Protein AF-A0A8T3YBJ7-F1 (afdb_monomer)

Secondary structure (DSSP, 8-state):
---HHHHHHHHHHHHHHHHHHHT----HHHHHHHHHHTTGGGGHHHHHHHHT-----BHHHHHHHHHHHHHHHHHHHHHHHTT-TT--HHHHHHHHHHHHHHHHHHHHHH-SS-EE-STT--EEEETTEEEE--------TTHHHHHHHHHHHHHHHHHHHHHHHHTTSS--

Solvent-accessible surface area (backbone atoms only — not comparable to full-atom values): 8950 Å² total; per-residue (Å²): 114,61,50,59,29,56,30,46,51,52,41,51,53,49,49,53,50,46,26,66,74,67,75,45,80,75,46,36,67,31,47,53,32,21,51,47,21,24,48,52,72,64,56,54,53,58,51,24,62,74,69,75,44,78,84,68,67,22,54,62,53,57,53,50,48,22,52,51,51,13,51,50,44,22,51,53,31,51,64,46,26,81,80,40,79,85,51,56,24,70,58,42,10,48,22,26,20,49,13,31,50,44,28,56,51,46,30,19,69,70,17,84,42,33,35,31,34,59,82,90,50,59,37,6,39,25,80,89,51,74,39,75,43,74,83,74,66,79,85,48,100,51,52,70,59,54,49,52,51,52,52,53,33,41,51,51,33,50,53,50,52,49,50,35,39,77,68,64,75,40,57,109

pLDDT: mean 85.19, std 10.75, range [53.88, 98.06]

Foldseek 3Di:
DPFLLLLLVLLLVVVVVVCVVVVDDDAPLLNVLLSCLSCVVCVVVVVCVVVVHPPDLEPVVLLVVLQVQLVVQLVVLVVCCVVVVPGDSNSSSVSSSNSSVSNLLSQQAVNVVRTAYDPPDQWRHHPPDIDGNDRPNVPDPCVVVVVVVNVVSVVVNVVVVVVCCVVVVHHD

Mean predicted aligned error: 6.23 Å

Radius of gyration: 17.1 Å; Cα contacts (8 Å, |Δi|>4): 229; chains: 1; bounding box: 44×31×49 Å

Sequence (172 aa):
MPYAFGHLMGCWAFAKLYEKLRKYAFSHMEWGLLLFGSIVPDADLLIDWAFGTTIHRGVMHSLFFSIIAGIIVYGLATALKQKYKTFKPAAYGFAIALGILTHIILDMVLGRPGIRALWPSTMGFWLFGMAPYPPHTFFSNDIVRLMKFAIGDMALGTAWIGYFWLRKRIKF

Nearest PDB structures (foldseek):
  7b9f-assembly1_X  TM=3.073E-01  e=5.078E+00  Mycobacterium xenopi RIVM700367
  8vzo-assembly1_A  TM=2.916E-01  e=7.363E+00  Mus musculus
  7b9s-assembly1_S  TM=2.740E-01  e=6.621E+00  Mycobacterium xenopi RIVM700367

Structure (mmCIF, N/CA/C/O backbone):
data_AF-A0A8T3YBJ7-F1
#
_entry.id   AF-A0A8T3YBJ7-F1
#
loop_
_atom_site.group_PDB
_atom_site.id
_atom_site.type_symbol
_atom_site.label_atom_id
_atom_site.label_alt_id
_atom_site.label_comp_id
_atom_site.label_asym_id
_atom_site.label_entity_id
_atom_site.label_seq_id
_atom_site.pdbx_PDB_ins_code
_atom_site.Cartn_x
_atom_site.Cartn_y
_atom_site.Cartn_z
_atom_site.occupancy
_atom_site.B_iso_or_equiv
_atom_site.auth_seq_id
_atom_site.auth_comp_id
_atom_site.auth_asym_id
_atom_site.auth_atom_id
_atom_site.pdbx_PDB_model_num
ATOM 1 N N . MET A 1 1 ? 6.717 -4.533 -14.098 1.00 55.78 1 MET A N 1
ATOM 2 C CA . MET A 1 1 ? 6.161 -4.211 -12.770 1.00 55.78 1 MET A CA 1
ATOM 3 C C . MET A 1 1 ? 4.907 -5.046 -12.600 1.00 55.78 1 MET A C 1
ATOM 5 O O . MET A 1 1 ? 4.219 -5.237 -13.602 1.00 55.78 1 MET A O 1
ATOM 9 N N . PRO A 1 2 ? 4.640 -5.607 -11.415 1.00 60.69 2 PRO A N 1
ATOM 10 C CA . PRO A 1 2 ? 3.330 -6.160 -11.112 1.00 60.69 2 PRO A CA 1
ATOM 11 C C . PRO A 1 2 ? 2.323 -5.021 -11.283 1.00 60.69 2 PRO A C 1
ATOM 13 O O . PRO A 1 2 ? 2.534 -3.922 -10.781 1.00 60.69 2 PRO A O 1
ATOM 16 N N . TYR A 1 3 ? 1.275 -5.240 -12.065 1.00 78.25 3 TYR A N 1
ATOM 17 C CA . TYR A 1 3 ? 0.247 -4.222 -12.227 1.00 78.25 3 TYR A CA 1
ATOM 18 C C . TYR A 1 3 ? -0.578 -4.084 -10.927 1.00 78.25 3 TYR A C 1
ATOM 20 O O . TYR A 1 3 ? -0.501 -4.941 -10.038 1.00 78.25 3 TYR A O 1
ATOM 28 N N . ALA A 1 4 ? -1.343 -2.997 -10.794 1.00 84.19 4 ALA A N 1
ATOM 29 C CA . ALA A 1 4 ? -2.114 -2.649 -9.597 1.00 84.19 4 ALA A CA 1
ATOM 30 C C . ALA A 1 4 ? -2.929 -3.826 -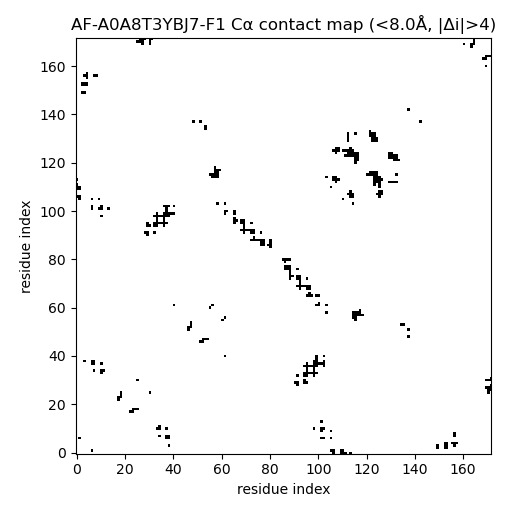9.025 1.00 84.19 4 ALA A C 1
ATOM 32 O O . ALA A 1 4 ? -2.941 -4.046 -7.817 1.00 84.19 4 ALA A O 1
ATOM 33 N N . PHE A 1 5 ? -3.557 -4.642 -9.869 1.00 88.06 5 PHE A N 1
ATOM 34 C CA . PHE A 1 5 ? -4.302 -5.830 -9.469 1.00 88.06 5 PHE A CA 1
ATOM 35 C C . PHE A 1 5 ? -3.437 -6.853 -8.733 1.00 88.06 5 PHE A C 1
ATOM 37 O O . PHE A 1 5 ? -3.853 -7.378 -7.699 1.00 88.06 5 PHE A O 1
ATOM 44 N N . GLY A 1 6 ? -2.227 -7.121 -9.232 1.00 88.38 6 GLY A N 1
ATOM 45 C CA . GLY A 1 6 ? -1.282 -8.033 -8.590 1.00 88.38 6 GLY A CA 1
ATOM 46 C C . GLY A 1 6 ? -0.916 -7.559 -7.184 1.00 88.38 6 GLY A C 1
ATOM 47 O O . GLY A 1 6 ? -0.930 -8.354 -6.241 1.00 88.38 6 GLY A O 1
ATOM 48 N N . HIS A 1 7 ? -0.687 -6.253 -7.031 1.00 90.44 7 HIS A N 1
ATOM 49 C CA . HIS A 1 7 ? -0.439 -5.623 -5.736 1.00 90.44 7 HIS A CA 1
ATOM 50 C C . HIS A 1 7 ? -1.635 -5.741 -4.790 1.00 90.44 7 HIS A C 1
ATOM 52 O O . HIS A 1 7 ? -1.478 -6.200 -3.659 1.00 90.44 7 HIS A O 1
ATOM 58 N N . LEU A 1 8 ? -2.840 -5.425 -5.264 1.00 92.12 8 LEU A N 1
ATOM 59 C CA . LEU A 1 8 ? -4.069 -5.518 -4.473 1.00 92.12 8 LEU A CA 1
ATOM 60 C C . LEU A 1 8 ? -4.357 -6.958 -4.023 1.00 92.12 8 LEU A C 1
ATOM 62 O O . LEU A 1 8 ? -4.685 -7.190 -2.856 1.00 92.12 8 LEU A O 1
ATOM 66 N N . MET A 1 9 ? -4.193 -7.940 -4.915 1.00 91.75 9 MET A N 1
ATOM 67 C CA . MET A 1 9 ? -4.370 -9.353 -4.575 1.00 91.75 9 MET A CA 1
ATOM 68 C C . MET A 1 9 ? -3.328 -9.841 -3.571 1.00 91.75 9 MET A C 1
ATOM 70 O O . MET A 1 9 ? -3.681 -10.512 -2.599 1.00 91.75 9 MET A O 1
ATOM 74 N N . GLY A 1 10 ? -2.052 -9.522 -3.796 1.00 91.94 10 GLY A N 1
ATOM 75 C CA . GLY A 1 10 ? -0.973 -9.922 -2.898 1.00 91.94 10 GLY A CA 1
ATOM 76 C C . GLY A 1 10 ? -1.124 -9.286 -1.517 1.00 91.94 10 GLY A C 1
ATOM 77 O O . GLY A 1 10 ? -0.994 -9.974 -0.504 1.00 91.94 10 GLY A O 1
ATOM 78 N N . CYS A 1 11 ? -1.502 -8.008 -1.469 1.00 93.62 11 CYS A N 1
ATOM 79 C CA . CYS A 1 11 ? -1.784 -7.285 -0.235 1.00 93.62 11 CYS A CA 1
ATOM 80 C C . CYS A 1 11 ? -2.963 -7.908 0.529 1.00 93.62 11 CYS A C 1
ATOM 82 O O . CYS A 1 11 ? -2.862 -8.178 1.727 1.00 93.62 11 CYS A O 1
ATOM 84 N N . TRP A 1 12 ? -4.055 -8.243 -0.166 1.00 93.94 12 TRP A N 1
ATOM 85 C CA . TRP A 1 12 ? -5.185 -8.957 0.430 1.00 93.94 12 TRP A CA 1
ATOM 86 C C . TRP A 1 12 ? -4.795 -10.335 0.971 1.00 93.94 12 TRP A C 1
ATOM 88 O O . TRP A 1 12 ? -5.163 -10.674 2.097 1.00 93.94 12 TRP A O 1
ATOM 98 N N . ALA A 1 13 ? -4.041 -11.126 0.202 1.00 93.38 13 ALA A N 1
ATOM 99 C CA . ALA A 1 13 ? -3.593 -12.448 0.627 1.00 93.38 13 ALA A CA 1
ATOM 100 C C . ALA A 1 13 ? -2.705 -12.354 1.878 1.00 93.38 13 ALA A C 1
ATOM 102 O O . ALA A 1 13 ? -2.913 -13.093 2.845 1.00 93.38 13 ALA A O 1
ATOM 103 N N . PHE A 1 14 ? -1.775 -11.395 1.896 1.00 94.00 14 PHE A N 1
ATOM 104 C CA . PHE A 1 14 ? -0.920 -11.118 3.045 1.00 94.00 14 PHE A CA 1
ATOM 105 C C . PHE A 1 14 ? -1.734 -10.682 4.270 1.00 94.00 14 PHE A C 1
ATOM 107 O O . PHE A 1 14 ? -1.553 -11.225 5.360 1.00 94.00 14 PHE A O 1
ATOM 114 N N . ALA A 1 15 ? -2.683 -9.761 4.099 1.00 93.12 15 ALA A N 1
ATOM 115 C CA . ALA A 1 15 ? -3.555 -9.309 5.176 1.00 93.12 15 ALA A CA 1
ATOM 116 C C . ALA A 1 15 ? -4.413 -10.454 5.736 1.00 93.12 15 ALA A C 1
ATOM 118 O O . ALA A 1 15 ? -4.507 -10.603 6.950 1.00 93.12 15 ALA A O 1
ATOM 119 N N . LYS A 1 16 ? -4.972 -11.330 4.889 1.00 93.06 16 LYS A N 1
ATOM 120 C CA . LYS A 1 16 ? -5.713 -12.521 5.346 1.00 93.06 16 LYS A CA 1
ATOM 121 C C . LYS A 1 16 ? -4.842 -13.515 6.098 1.00 93.06 16 LYS A C 1
ATOM 123 O O . LYS A 1 16 ? -5.288 -14.083 7.098 1.00 93.06 16 LYS A O 1
ATOM 128 N N . LEU A 1 17 ? -3.604 -13.710 5.654 1.00 94.62 17 LEU A N 1
ATOM 129 C CA . LEU A 1 17 ? -2.634 -14.509 6.392 1.00 94.62 17 LEU A CA 1
ATOM 130 C C . LEU A 1 17 ? -2.344 -13.880 7.763 1.00 94.62 17 LEU A C 1
ATOM 132 O O . LEU A 1 17 ? -2.375 -14.584 8.771 1.00 94.62 17 LEU A O 1
ATOM 136 N N . TYR A 1 18 ? -2.146 -12.562 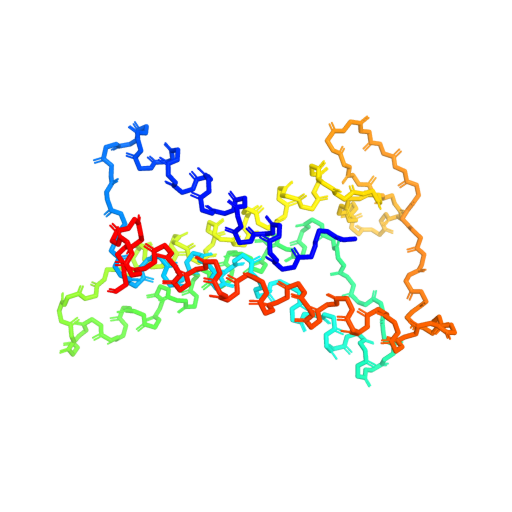7.820 1.00 93.56 18 TYR A N 1
ATOM 137 C CA . TYR A 1 18 ? -1.939 -11.829 9.068 1.00 93.56 18 TYR A CA 1
ATOM 138 C C . TYR A 1 18 ? -3.137 -11.956 10.023 1.00 93.56 18 TYR A C 1
ATOM 140 O O . TYR A 1 18 ? -2.942 -12.298 11.190 1.00 93.56 18 TYR A O 1
ATOM 148 N N . GLU A 1 19 ? -4.370 -11.757 9.535 1.00 93.50 19 GLU A N 1
ATOM 149 C CA . GLU A 1 19 ? -5.605 -11.936 10.317 1.00 93.50 19 GLU A CA 1
ATOM 150 C C . GLU A 1 19 ? -5.657 -13.336 10.943 1.00 93.50 19 GLU A C 1
ATOM 152 O O . GLU A 1 19 ? -5.904 -13.483 12.143 1.00 93.50 19 GLU A O 1
ATOM 157 N N . LYS A 1 20 ? -5.349 -14.368 10.144 1.00 94.88 20 LYS A N 1
ATOM 158 C CA . LYS A 1 20 ? -5.340 -15.767 10.586 1.00 94.88 20 LYS A CA 1
ATOM 159 C C . LYS A 1 20 ? -4.263 -16.039 11.640 1.00 94.88 20 LYS A C 1
ATOM 161 O O . LYS A 1 20 ? -4.561 -16.665 12.655 1.00 94.88 20 LYS A O 1
ATOM 166 N N . LEU A 1 21 ? -3.030 -15.583 11.417 1.00 96.06 21 LEU A N 1
ATOM 167 C CA . LEU A 1 21 ? -1.897 -15.848 12.314 1.00 96.06 21 LEU A CA 1
ATOM 168 C C . LEU A 1 21 ? -2.003 -15.085 13.637 1.00 96.06 21 LEU A C 1
ATOM 170 O O . LEU A 1 21 ? -1.658 -15.617 14.689 1.00 96.06 21 LEU A O 1
ATOM 174 N N . ARG A 1 22 ? -2.481 -13.838 13.598 1.00 94.12 22 ARG A N 1
ATOM 175 C CA . ARG A 1 22 ? -2.560 -12.963 14.778 1.00 94.12 22 ARG A CA 1
ATOM 176 C C . ARG A 1 22 ? -3.926 -12.990 15.458 1.00 94.12 22 ARG A C 1
ATOM 178 O O . ARG A 1 22 ? -4.097 -12.294 16.454 1.00 94.12 22 ARG A O 1
ATOM 185 N N . LYS A 1 23 ? -4.883 -13.772 14.935 1.00 93.44 23 LYS A N 1
ATOM 186 C CA . LYS A 1 23 ? -6.299 -13.759 15.350 1.00 93.44 23 LYS A CA 1
ATOM 187 C C . LYS A 1 23 ? -6.845 -12.327 15.423 1.00 93.44 23 LYS A C 1
ATOM 189 O O . LYS A 1 23 ? -7.570 -11.960 16.344 1.00 93.44 23 LYS A O 1
ATOM 194 N N . TYR A 1 24 ? -6.439 -11.511 14.458 1.00 92.31 24 TYR A N 1
ATOM 195 C CA . TYR A 1 24 ? -6.765 -10.096 14.368 1.00 92.31 24 TYR A CA 1
ATOM 196 C C . TYR A 1 24 ? -7.779 -9.893 13.244 1.00 92.31 24 TYR A C 1
ATOM 198 O O . TYR A 1 24 ? -7.729 -10.600 12.243 1.00 92.31 24 TYR A O 1
ATOM 206 N N . ALA A 1 25 ? -8.698 -8.945 13.398 1.00 92.12 25 ALA A N 1
ATOM 207 C CA . ALA A 1 25 ? -9.653 -8.594 12.353 1.00 92.12 25 ALA A CA 1
ATOM 208 C C . ALA A 1 25 ? -9.469 -7.124 11.992 1.00 92.12 25 ALA A C 1
ATOM 210 O O . ALA A 1 25 ? -9.731 -6.253 12.827 1.00 92.12 25 ALA A O 1
ATOM 211 N N . PHE A 1 26 ? -9.041 -6.862 10.757 1.00 93.00 26 PHE A N 1
ATOM 212 C CA . PHE A 1 26 ? -8.912 -5.498 10.268 1.00 93.00 26 PHE A CA 1
ATOM 213 C C . PHE A 1 26 ? -10.297 -4.849 10.166 1.00 93.00 26 PHE A C 1
ATOM 215 O O . PHE A 1 26 ? -11.281 -5.438 9.702 1.00 93.00 26 PHE A O 1
ATOM 222 N N . SER A 1 27 ? -10.367 -3.613 10.632 1.00 92.75 27 SER A N 1
ATOM 223 C CA . SER A 1 27 ? -11.489 -2.708 10.463 1.00 92.75 27 SER A CA 1
ATOM 224 C C . SER A 1 27 ? -11.557 -2.164 9.039 1.00 92.75 27 SER A C 1
ATOM 226 O O . SER A 1 27 ? -10.596 -2.215 8.274 1.00 92.75 27 SER A O 1
ATOM 228 N N . HIS A 1 28 ? -12.708 -1.578 8.731 1.00 90.38 28 HIS A N 1
ATOM 229 C CA . HIS A 1 28 ? -13.015 -0.855 7.502 1.00 90.38 28 HIS A CA 1
ATOM 230 C C . HIS A 1 28 ? -11.893 0.088 7.043 1.00 90.38 28 HIS A C 1
ATOM 232 O O . HIS A 1 28 ? -11.390 -0.002 5.924 1.00 90.38 28 HIS A O 1
ATOM 238 N N . MET A 1 29 ? -11.449 0.959 7.950 1.00 93.06 29 MET A N 1
ATOM 239 C CA . MET A 1 29 ? -10.419 1.951 7.656 1.00 93.06 29 MET A CA 1
ATOM 240 C C . MET A 1 29 ? -9.038 1.314 7.486 1.00 93.06 29 MET A C 1
ATOM 242 O O . MET A 1 29 ? -8.267 1.744 6.636 1.00 93.06 29 MET A O 1
ATOM 246 N N . GLU A 1 30 ? -8.721 0.275 8.262 1.00 95.38 30 GLU A N 1
ATOM 247 C CA . GLU A 1 30 ? -7.440 -0.424 8.131 1.00 95.38 30 GLU A CA 1
ATOM 248 C C . GLU A 1 30 ? -7.349 -1.159 6.790 1.00 95.38 30 GLU A C 1
ATOM 250 O O . GLU A 1 30 ? -6.312 -1.077 6.142 1.00 95.38 30 GLU A O 1
ATOM 255 N N . TRP A 1 31 ? -8.431 -1.797 6.326 1.00 94.38 31 TRP A N 1
ATOM 256 C CA . TRP A 1 31 ? -8.494 -2.379 4.981 1.00 94.38 31 TRP A CA 1
ATOM 257 C C . TRP A 1 31 ? -8.315 -1.326 3.887 1.00 94.38 31 TRP A C 1
ATOM 259 O O . TRP A 1 31 ? -7.522 -1.534 2.970 1.00 94.38 31 TRP A O 1
ATOM 269 N N . GLY A 1 32 ? -9.009 -0.188 3.999 1.00 93.75 32 GLY A N 1
ATOM 270 C CA . GLY A 1 32 ? -8.866 0.920 3.055 1.00 93.75 32 GLY A CA 1
ATOM 271 C C . GLY A 1 32 ? -7.432 1.447 2.983 1.00 93.75 32 GLY A C 1
ATOM 272 O O . GLY A 1 32 ? -6.875 1.559 1.894 1.00 93.75 32 GLY A O 1
ATOM 273 N N . LEU A 1 33 ? -6.806 1.700 4.135 1.00 96.25 33 LEU A N 1
ATOM 274 C CA . LEU A 1 33 ? -5.426 2.187 4.220 1.00 96.25 33 LEU A CA 1
ATOM 275 C C . LEU A 1 33 ? -4.406 1.159 3.731 1.00 96.25 33 LEU A C 1
ATOM 277 O O . LEU A 1 33 ? -3.452 1.530 3.060 1.00 96.25 33 LEU A O 1
ATOM 281 N N . LEU A 1 34 ? -4.605 -0.120 4.037 1.00 95.81 34 LEU A N 1
ATOM 282 C CA . LEU A 1 34 ? -3.719 -1.199 3.609 1.00 95.81 34 LEU A CA 1
ATOM 283 C C . LEU A 1 34 ? -3.738 -1.367 2.084 1.00 95.81 34 LEU A C 1
ATOM 285 O O . LEU A 1 34 ? -2.683 -1.382 1.453 1.00 95.81 34 LEU A O 1
ATOM 289 N N . LEU A 1 35 ? -4.928 -1.402 1.475 1.00 94.44 35 LEU A N 1
ATOM 290 C CA . LEU A 1 35 ? -5.069 -1.490 0.019 1.00 94.44 35 LEU A CA 1
ATOM 291 C C . LEU A 1 35 ? -4.553 -0.223 -0.669 1.00 94.44 35 LEU A C 1
ATOM 293 O O . LEU A 1 35 ? -3.825 -0.325 -1.653 1.00 94.44 35 LEU A O 1
ATOM 297 N N . PHE A 1 36 ? -4.852 0.958 -0.122 1.00 94.31 36 PHE A N 1
ATOM 298 C CA . PHE A 1 36 ? -4.317 2.222 -0.628 1.00 94.31 36 PHE A CA 1
ATOM 299 C C . PHE A 1 36 ? -2.784 2.254 -0.560 1.00 94.31 36 PHE A C 1
ATOM 301 O O . PHE A 1 36 ? -2.124 2.565 -1.547 1.00 94.31 36 PHE A O 1
ATOM 308 N N . GLY A 1 37 ? -2.195 1.835 0.561 1.00 94.81 37 GLY A N 1
ATOM 309 C CA . GLY A 1 37 ? -0.745 1.737 0.719 1.00 94.81 37 GLY A CA 1
ATOM 310 C C . GLY A 1 37 ? -0.091 0.788 -0.278 1.00 94.81 37 GLY A C 1
ATOM 311 O O . GLY A 1 37 ? 1.047 1.016 -0.664 1.00 94.81 37 GLY A O 1
ATOM 312 N N . SER A 1 38 ? -0.806 -0.241 -0.737 1.00 93.62 38 SER A N 1
ATOM 313 C CA . SER A 1 38 ? -0.280 -1.183 -1.729 1.00 93.62 38 SER A CA 1
ATOM 314 C C . SER A 1 38 ? -0.226 -0.647 -3.163 1.00 93.62 38 SER A C 1
ATOM 316 O O . SER A 1 38 ? 0.414 -1.267 -4.006 1.00 93.62 38 SER A O 1
ATOM 318 N N . ILE A 1 39 ? -0.878 0.483 -3.448 1.00 91.56 39 ILE A N 1
ATOM 319 C CA . ILE A 1 39 ? -0.905 1.106 -4.784 1.00 91.56 39 ILE A CA 1
ATOM 320 C C . ILE A 1 39 ? -0.247 2.487 -4.810 1.00 91.56 39 ILE A C 1
ATOM 322 O O . ILE A 1 39 ? 0.260 2.901 -5.843 1.00 91.56 39 ILE A O 1
ATOM 326 N N . VAL A 1 40 ? -0.232 3.200 -3.679 1.00 91.25 40 VAL A N 1
ATOM 327 C CA . VAL A 1 40 ? 0.343 4.548 -3.566 1.00 91.25 40 VAL A CA 1
ATOM 328 C C . VAL A 1 40 ? 1.792 4.655 -4.040 1.00 91.25 40 VAL A C 1
ATOM 330 O O . VAL A 1 40 ? 2.093 5.677 -4.651 1.00 91.25 40 VAL A O 1
ATOM 333 N N . PRO A 1 41 ? 2.693 3.687 -3.779 1.00 87.62 41 PRO A N 1
ATOM 334 C CA . PRO A 1 41 ? 4.074 3.793 -4.235 1.00 87.62 41 PRO A CA 1
ATOM 335 C C . PRO A 1 41 ? 4.190 4.029 -5.742 1.00 87.62 41 PRO A C 1
ATOM 337 O O . PRO A 1 41 ? 5.011 4.839 -6.141 1.00 87.62 41 PRO A O 1
ATOM 340 N N . ASP A 1 42 ? 3.300 3.446 -6.553 1.00 83.19 42 ASP A N 1
ATOM 341 C CA . ASP A 1 42 ? 3.281 3.643 -8.008 1.00 83.19 42 ASP A CA 1
ATOM 342 C C . ASP A 1 42 ? 2.800 5.037 -8.449 1.00 83.19 42 ASP A C 1
ATOM 344 O O . ASP A 1 42 ? 2.876 5.366 -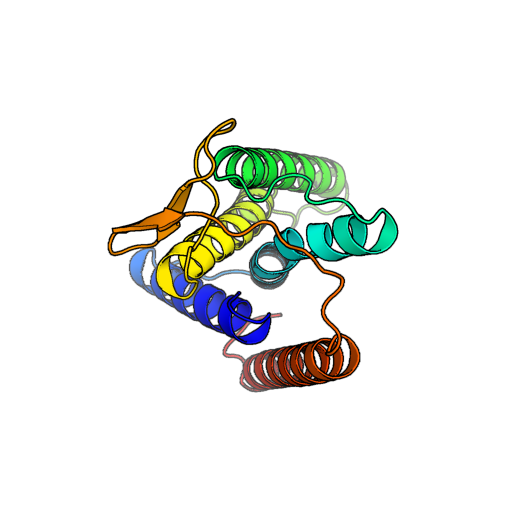9.631 1.00 83.19 42 ASP A O 1
ATOM 348 N N . ALA A 1 43 ? 2.311 5.889 -7.541 1.00 82.38 43 ALA A N 1
ATOM 349 C CA . ALA A 1 43 ? 2.005 7.281 -7.876 1.00 82.38 43 ALA A CA 1
ATOM 350 C C . ALA A 1 43 ? 3.272 8.077 -8.248 1.00 82.38 43 ALA A C 1
ATOM 352 O O . ALA A 1 43 ? 3.170 9.097 -8.931 1.00 82.38 43 ALA A O 1
ATOM 353 N N . ASP A 1 44 ? 4.456 7.597 -7.851 1.00 76.19 44 ASP A N 1
ATOM 354 C CA . ASP A 1 44 ? 5.748 8.133 -8.284 1.00 76.19 44 ASP A CA 1
ATOM 355 C C . ASP A 1 44 ? 5.917 8.103 -9.814 1.00 76.19 44 ASP A C 1
ATOM 357 O O . ASP A 1 44 ? 6.480 9.031 -10.394 1.00 76.19 44 ASP A O 1
ATOM 361 N N . LEU A 1 45 ? 5.314 7.117 -10.489 1.00 75.50 45 LEU A N 1
ATOM 362 C CA . LEU A 1 45 ? 5.310 6.989 -11.947 1.00 75.50 45 LEU A CA 1
ATOM 363 C C . LEU A 1 45 ? 4.653 8.172 -12.629 1.00 75.50 45 LEU A C 1
ATOM 365 O O . LEU A 1 45 ? 5.039 8.521 -13.740 1.00 75.50 45 LEU A O 1
ATOM 369 N N . LEU A 1 46 ? 3.655 8.785 -11.993 1.00 75.44 46 LEU A N 1
ATOM 370 C CA . LEU A 1 46 ? 3.005 9.966 -12.547 1.00 75.44 46 LEU A CA 1
ATOM 371 C C . LEU A 1 46 ? 3.962 11.159 -12.547 1.00 75.44 46 LEU A C 1
ATOM 373 O O . LEU A 1 46 ? 3.914 11.970 -13.467 1.00 75.44 46 LEU A O 1
ATOM 377 N N . ILE A 1 47 ? 4.843 11.247 -11.547 1.00 75.88 47 ILE A N 1
ATOM 378 C CA . ILE A 1 47 ? 5.877 12.282 -11.455 1.00 75.88 47 ILE A CA 1
ATOM 379 C C . ILE A 1 47 ? 6.968 12.004 -12.490 1.00 75.88 47 ILE A C 1
ATOM 381 O O . ILE A 1 47 ? 7.287 12.887 -13.284 1.00 75.88 47 ILE A O 1
ATOM 385 N N . ASP A 1 48 ? 7.477 10.771 -12.540 1.00 74.69 48 ASP A N 1
ATOM 386 C CA . ASP A 1 48 ? 8.466 10.355 -13.541 1.00 74.69 48 ASP A CA 1
ATOM 387 C C . ASP A 1 48 ? 7.952 10.578 -14.970 1.00 74.69 48 ASP A C 1
ATOM 389 O O . ASP A 1 48 ? 8.680 11.075 -15.830 1.00 74.69 48 ASP A O 1
ATOM 393 N N . TRP A 1 49 ? 6.666 10.315 -15.206 1.00 70.19 49 TRP A N 1
ATOM 394 C CA . TRP A 1 49 ? 6.008 10.595 -16.476 1.00 70.19 49 TRP A CA 1
ATOM 395 C C . TRP A 1 49 ? 5.871 12.095 -16.761 1.00 70.19 49 TRP A C 1
ATOM 397 O O . TRP A 1 49 ? 6.219 12.535 -17.856 1.00 70.19 49 TRP A O 1
ATOM 407 N N . ALA A 1 50 ? 5.395 12.887 -15.797 1.00 77.75 50 ALA A N 1
ATOM 408 C CA . ALA A 1 50 ? 5.151 14.316 -15.987 1.00 77.75 50 ALA A CA 1
ATOM 409 C C . ALA A 1 50 ? 6.441 15.121 -16.212 1.00 77.75 50 ALA A C 1
ATOM 411 O O . ALA A 1 50 ? 6.439 16.079 -16.984 1.00 77.75 50 ALA A O 1
ATOM 412 N N . PHE A 1 51 ? 7.535 14.737 -15.552 1.00 79.00 51 PHE A N 1
ATOM 413 C CA . PHE A 1 51 ? 8.806 15.465 -15.594 1.00 79.00 51 PHE A CA 1
ATOM 414 C C . PHE A 1 51 ? 9.882 14.777 -16.445 1.00 79.00 51 PHE A C 1
ATOM 416 O O . PHE A 1 51 ? 10.989 15.302 -16.565 1.00 79.00 51 PHE A O 1
ATOM 423 N N . GLY A 1 52 ? 9.577 13.622 -17.049 1.00 69.38 52 GLY A N 1
ATOM 424 C CA . GLY A 1 52 ? 10.535 12.843 -17.839 1.00 69.38 52 GLY A CA 1
ATOM 425 C C . GLY A 1 52 ? 11.729 12.367 -17.010 1.00 69.38 52 GLY A C 1
ATOM 426 O O . GLY A 1 52 ? 12.842 12.253 -17.527 1.00 69.38 52 GLY A O 1
ATOM 427 N N . THR A 1 53 ? 11.515 12.148 -15.713 1.00 71.94 53 THR A N 1
ATOM 428 C CA . THR A 1 53 ? 12.555 11.744 -14.771 1.00 71.94 53 THR A CA 1
ATOM 429 C C . THR A 1 53 ? 12.568 10.233 -14.566 1.00 71.94 53 THR A C 1
ATOM 431 O O . THR A 1 53 ? 11.642 9.518 -14.932 1.00 71.94 53 THR A O 1
ATOM 434 N N . THR A 1 54 ? 13.653 9.731 -13.979 1.00 66.81 54 THR A N 1
ATOM 435 C CA . THR A 1 54 ? 13.739 8.356 -13.460 1.00 66.81 54 THR A CA 1
ATOM 436 C C . THR A 1 54 ? 14.121 8.402 -11.982 1.00 66.81 54 THR A C 1
ATOM 438 O O . THR A 1 54 ? 15.110 7.786 -11.551 1.00 66.81 54 THR A O 1
ATOM 441 N N . ILE A 1 55 ? 13.441 9.257 -11.217 1.00 62.28 55 ILE A N 1
ATOM 442 C CA . ILE A 1 55 ? 13.810 9.545 -9.835 1.00 62.28 55 ILE A CA 1
ATOM 443 C C . ILE A 1 55 ? 13.281 8.414 -8.944 1.00 62.28 55 ILE A C 1
ATOM 445 O O . ILE A 1 55 ? 12.186 8.437 -8.414 1.00 62.28 55 ILE A O 1
ATOM 449 N N . HIS A 1 56 ? 14.181 7.452 -8.731 1.00 57.50 56 HIS A N 1
ATOM 450 C CA . HIS A 1 56 ? 14.318 6.620 -7.530 1.00 57.50 56 HIS A CA 1
ATOM 451 C C . HIS A 1 56 ? 13.198 5.627 -7.172 1.00 57.50 56 HIS A C 1
ATOM 453 O O . HIS A 1 56 ? 12.413 5.834 -6.259 1.00 57.50 56 HIS A O 1
ATOM 459 N N . ARG A 1 57 ? 13.342 4.403 -7.697 1.00 65.81 57 ARG A N 1
ATOM 460 C CA . ARG A 1 57 ? 12.711 3.171 -7.177 1.00 65.81 57 ARG A CA 1
ATOM 461 C C . ARG A 1 57 ? 13.641 2.347 -6.282 1.00 65.81 57 ARG A C 1
ATOM 463 O O . ARG A 1 57 ? 13.823 1.149 -6.492 1.00 65.81 57 ARG A O 1
ATOM 470 N N . GLY A 1 58 ? 14.330 3.012 -5.355 1.00 75.06 58 GLY A N 1
ATOM 471 C CA . GLY A 1 58 ? 15.295 2.368 -4.457 1.00 75.06 58 GLY A CA 1
ATOM 472 C C . GLY A 1 58 ? 14.639 1.798 -3.200 1.00 75.06 58 GLY A C 1
ATOM 473 O O . GLY A 1 58 ? 13.746 2.433 -2.645 1.00 75.06 58 GLY A O 1
ATOM 474 N N . VAL A 1 59 ? 15.146 0.675 -2.680 1.00 82.38 59 VAL A N 1
ATOM 475 C CA . VAL A 1 59 ? 14.647 0.056 -1.429 1.00 82.38 59 VAL A CA 1
ATOM 476 C C . VAL A 1 59 ? 14.522 1.074 -0.288 1.00 82.38 59 VAL A C 1
ATOM 478 O O . VAL A 1 59 ? 13.511 1.119 0.405 1.00 82.38 59 VAL A O 1
ATOM 481 N N . MET A 1 60 ? 15.528 1.939 -0.114 1.00 83.50 60 MET A N 1
ATOM 482 C CA . MET A 1 60 ? 15.525 2.957 0.948 1.00 83.50 60 MET A CA 1
ATOM 483 C C . MET A 1 60 ? 14.460 4.023 0.740 1.00 83.50 60 MET A C 1
ATOM 485 O O . MET A 1 60 ? 13.887 4.484 1.720 1.00 83.50 60 MET A O 1
ATOM 489 N N . HIS A 1 61 ? 14.189 4.405 -0.511 1.00 83.06 61 HIS A N 1
ATOM 490 C CA . HIS A 1 61 ? 13.143 5.374 -0.812 1.00 83.06 61 HIS A CA 1
ATOM 491 C C . HIS A 1 61 ? 11.790 4.815 -0.377 1.00 83.06 61 HIS A C 1
ATOM 493 O O . HIS A 1 61 ? 11.089 5.450 0.403 1.00 83.06 61 HIS A O 1
ATOM 499 N N . SER A 1 62 ? 11.473 3.584 -0.781 1.00 85.94 62 SER A N 1
ATOM 500 C CA . SER A 1 62 ? 10.197 2.952 -0.453 1.00 85.94 62 SER A CA 1
ATOM 501 C C . SER A 1 62 ? 10.061 2.629 1.044 1.00 85.94 62 SER A C 1
ATOM 503 O O . SER A 1 62 ? 8.984 2.807 1.613 1.00 85.94 62 SER A O 1
ATOM 505 N N . LEU A 1 63 ? 11.144 2.224 1.723 1.00 89.56 63 LEU A N 1
ATOM 506 C CA . LEU A 1 63 ? 11.148 2.033 3.181 1.00 89.56 63 LEU A CA 1
ATOM 507 C C . LEU A 1 63 ? 10.938 3.351 3.935 1.00 89.56 63 LEU A C 1
ATOM 509 O O . LEU A 1 63 ? 10.115 3.420 4.848 1.00 89.56 63 LEU A O 1
ATOM 513 N N . PHE A 1 64 ? 11.653 4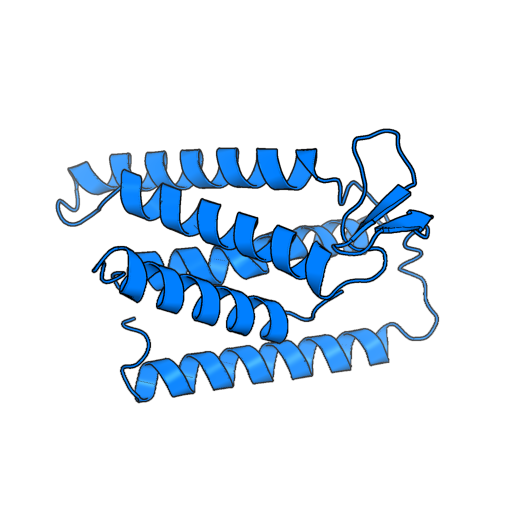.406 3.548 1.00 90.38 64 PHE A N 1
ATOM 514 C CA . PHE A 1 64 ? 11.504 5.723 4.159 1.00 90.38 64 PHE A CA 1
ATOM 515 C C . PHE A 1 64 ? 10.107 6.292 3.908 1.00 90.38 64 PHE A C 1
ATOM 517 O O . PHE A 1 64 ? 9.464 6.789 4.833 1.00 90.38 64 PHE A O 1
ATOM 524 N N . PHE A 1 65 ? 9.596 6.124 2.689 1.00 90.75 65 PHE A N 1
ATOM 525 C CA . PHE A 1 65 ? 8.234 6.479 2.320 1.00 90.75 65 PHE A CA 1
ATOM 526 C C . PHE A 1 65 ? 7.200 5.729 3.171 1.00 90.75 65 PHE A C 1
ATOM 528 O O . PHE A 1 65 ? 6.286 6.353 3.702 1.00 90.75 65 PHE A O 1
ATOM 535 N N . SER A 1 66 ? 7.385 4.424 3.402 1.00 95.06 66 SER A N 1
ATOM 536 C CA . SER A 1 66 ? 6.529 3.637 4.299 1.00 95.06 66 SER A CA 1
ATOM 537 C C . SER A 1 66 ? 6.500 4.192 5.724 1.00 95.06 66 SER A C 1
ATOM 539 O O . SER A 1 66 ? 5.432 4.261 6.336 1.00 95.06 66 SER A O 1
ATOM 541 N N . ILE A 1 67 ? 7.662 4.564 6.269 1.00 95.94 67 ILE A N 1
ATOM 542 C CA . ILE A 1 67 ? 7.774 5.115 7.625 1.00 95.94 67 ILE A CA 1
ATOM 543 C C . ILE A 1 67 ? 7.080 6.477 7.694 1.00 95.94 67 ILE A C 1
ATOM 545 O O . ILE A 1 67 ? 6.243 6.693 8.569 1.00 95.94 67 ILE A O 1
ATOM 549 N N . ILE A 1 68 ? 7.379 7.376 6.752 1.00 96.00 68 ILE A N 1
ATOM 550 C CA . ILE A 1 68 ? 6.776 8.711 6.694 1.00 96.00 68 ILE A CA 1
ATOM 551 C C . ILE A 1 68 ? 5.261 8.621 6.536 1.00 96.00 68 ILE A C 1
ATOM 553 O O . ILE A 1 68 ? 4.539 9.257 7.300 1.00 96.00 68 ILE A O 1
ATOM 557 N N . ALA A 1 69 ? 4.765 7.819 5.593 1.00 96.06 69 ALA A N 1
ATOM 558 C CA . ALA A 1 69 ? 3.333 7.641 5.381 1.00 96.06 69 ALA A CA 1
ATOM 559 C C . ALA A 1 69 ? 2.644 7.123 6.654 1.00 96.06 69 ALA A C 1
ATOM 561 O O . ALA A 1 69 ? 1.598 7.643 7.048 1.00 96.06 69 ALA A O 1
ATOM 562 N N . GLY A 1 70 ? 3.265 6.161 7.347 1.00 97.50 70 GLY A N 1
ATOM 563 C CA . GLY A 1 70 ? 2.795 5.668 8.640 1.00 97.50 70 GLY A CA 1
ATOM 564 C C . GLY A 1 70 ? 2.722 6.762 9.708 1.00 97.50 70 GLY A C 1
ATOM 565 O O . GLY A 1 70 ? 1.696 6.888 10.379 1.00 97.50 70 GLY A O 1
ATOM 566 N N . ILE A 1 71 ? 3.766 7.588 9.838 1.00 98.06 71 ILE A N 1
ATOM 567 C CA . ILE A 1 71 ? 3.811 8.712 10.790 1.00 98.06 71 ILE A CA 1
ATOM 568 C C . ILE A 1 71 ? 2.747 9.763 10.454 1.00 98.06 71 ILE A C 1
ATOM 570 O O . ILE A 1 71 ? 2.046 10.226 11.354 1.00 98.06 71 ILE A O 1
ATOM 574 N N . ILE A 1 72 ? 2.583 10.119 9.177 1.00 97.75 72 ILE A N 1
ATOM 575 C CA . ILE A 1 72 ? 1.581 11.096 8.732 1.00 97.75 72 ILE A CA 1
ATOM 576 C C . ILE A 1 72 ? 0.175 10.597 9.066 1.00 97.75 72 ILE A C 1
ATOM 578 O O . ILE A 1 72 ? -0.592 11.307 9.716 1.00 97.75 72 ILE A O 1
ATOM 582 N N . VAL A 1 73 ? -0.163 9.361 8.685 1.00 97.62 73 VAL A N 1
ATOM 583 C CA . VAL A 1 73 ? -1.485 8.783 8.969 1.00 97.62 73 VAL A CA 1
ATOM 584 C C . VAL A 1 73 ? -1.715 8.647 10.474 1.00 97.62 73 VAL A C 1
ATOM 586 O O . VAL A 1 73 ? -2.809 8.949 10.953 1.00 97.62 73 VAL A O 1
ATOM 589 N N . TYR A 1 74 ? -0.691 8.269 11.242 1.00 97.81 74 TYR A N 1
ATOM 590 C CA . TYR A 1 74 ? -0.751 8.255 12.703 1.00 97.81 74 TYR A CA 1
ATOM 591 C C . TYR A 1 74 ? -1.046 9.648 13.281 1.00 97.81 74 TYR A C 1
ATOM 593 O O . TYR A 1 74 ? -1.931 9.792 14.128 1.00 97.81 74 TYR A O 1
ATOM 601 N N . GLY A 1 75 ? -0.336 10.681 12.824 1.00 97.50 75 GLY A N 1
ATOM 602 C CA . GLY A 1 75 ? -0.522 12.061 13.270 1.00 97.50 75 GLY A CA 1
ATOM 603 C C . GLY A 1 75 ? -1.924 12.580 12.954 1.00 97.50 75 GLY A C 1
ATOM 604 O O . GLY A 1 75 ? -2.620 13.060 13.850 1.00 97.50 75 GLY A O 1
ATOM 605 N N . LEU A 1 76 ? -2.386 12.386 11.714 1.00 96.38 76 LEU A N 1
ATOM 606 C CA . LEU A 1 76 ? -3.734 12.759 11.275 1.00 96.38 76 LEU A CA 1
ATOM 607 C C . LEU A 1 76 ? -4.814 12.045 12.093 1.00 96.38 76 LEU A C 1
ATOM 609 O O . LEU A 1 76 ? -5.736 12.679 12.604 1.00 96.38 76 LEU A O 1
ATOM 613 N N . ALA A 1 77 ? -4.683 10.731 12.276 1.00 96.12 77 ALA A N 1
ATOM 614 C CA . ALA A 1 77 ? -5.622 9.962 13.079 1.00 96.12 77 ALA A CA 1
ATOM 615 C C . ALA A 1 77 ? -5.608 10.394 14.554 1.00 96.12 77 ALA A C 1
ATOM 617 O O . ALA A 1 77 ? -6.656 10.383 15.193 1.00 96.12 77 ALA A O 1
ATOM 618 N N . THR A 1 78 ? -4.454 10.796 15.098 1.00 96.62 78 THR A N 1
ATOM 619 C CA . THR A 1 78 ? -4.329 11.306 16.474 1.00 96.62 78 THR A CA 1
ATOM 620 C C . THR A 1 78 ? -5.025 12.654 16.635 1.00 96.62 78 THR A C 1
ATOM 622 O O . THR A 1 78 ? -5.795 12.826 17.581 1.00 96.62 78 THR A O 1
ATOM 625 N N . ALA A 1 79 ? -4.824 13.577 15.692 1.00 95.69 79 ALA A N 1
ATOM 626 C CA . ALA A 1 79 ? -5.510 14.867 15.678 1.00 95.69 79 ALA A CA 1
ATOM 627 C C . ALA A 1 79 ? -7.034 14.683 15.582 1.00 95.69 79 ALA A C 1
ATOM 629 O O . ALA A 1 79 ? -7.794 15.266 16.355 1.00 95.69 79 ALA A O 1
ATOM 630 N N . LEU A 1 80 ? -7.492 13.790 14.700 1.00 94.12 80 LEU A N 1
ATOM 631 C CA . LEU A 1 80 ? -8.914 13.489 14.539 1.00 94.12 80 LEU A CA 1
ATOM 632 C C . LEU A 1 80 ? -9.509 12.729 15.724 1.00 94.12 80 LEU A C 1
ATOM 634 O O . LEU A 1 80 ? -10.697 12.892 15.997 1.00 94.12 80 LEU A O 1
ATOM 638 N N . LYS A 1 81 ? -8.714 11.948 16.467 1.00 92.44 81 LYS A N 1
ATOM 639 C CA . LYS A 1 81 ? -9.184 11.191 17.638 1.00 92.44 81 LYS A CA 1
ATOM 640 C C . LYS A 1 81 ? -9.766 12.091 18.727 1.00 92.44 81 LYS A C 1
ATOM 642 O O . LYS A 1 81 ? -10.687 11.668 19.425 1.00 92.44 81 LYS A O 1
ATOM 647 N N . GLN A 1 82 ? -9.272 13.325 18.852 1.00 89.31 82 GLN A N 1
ATOM 648 C CA . GLN A 1 82 ? -9.813 14.311 19.795 1.00 89.31 82 GLN A CA 1
ATOM 649 C C . GLN A 1 82 ? -11.293 14.615 19.514 1.00 89.31 82 GLN A C 1
ATOM 651 O O . GLN A 1 82 ? -12.078 14.773 20.445 1.00 89.31 82 GLN A O 1
ATOM 656 N N . LYS A 1 83 ? -11.685 14.624 18.233 1.00 91.06 83 LYS A N 1
ATOM 657 C CA . LYS A 1 83 ? -13.063 14.854 17.776 1.00 91.06 83 LYS A CA 1
ATOM 658 C C . LYS A 1 83 ? -13.857 13.553 17.612 1.00 91.06 83 LYS A C 1
ATOM 660 O O . LYS A 1 83 ? -15.039 13.502 17.937 1.00 91.06 83 LYS A O 1
ATOM 665 N N . TYR A 1 84 ? -13.209 12.490 17.139 1.00 90.31 84 TYR A N 1
ATOM 666 C CA . TYR A 1 84 ? -13.811 11.197 16.822 1.00 90.31 84 TYR A CA 1
ATOM 667 C C . TYR A 1 84 ? -13.096 10.078 17.591 1.00 90.31 84 TYR A C 1
ATOM 669 O O . TYR A 1 84 ? -12.127 9.483 17.118 1.00 90.31 84 TYR A O 1
ATOM 677 N N . LYS A 1 85 ? -13.599 9.754 18.789 1.00 86.19 85 LYS A N 1
ATOM 678 C CA . LYS A 1 85 ? -12.962 8.809 19.733 1.00 86.19 85 LYS A CA 1
ATOM 679 C C . LYS A 1 85 ? -12.757 7.383 19.191 1.00 86.19 85 LYS A C 1
ATOM 681 O O . LYS A 1 85 ? -12.026 6.605 19.796 1.00 86.19 85 LYS A O 1
ATOM 686 N N . THR A 1 86 ? -13.388 7.037 18.072 1.00 89.38 86 THR A N 1
ATOM 687 C CA . THR A 1 86 ? -13.316 5.722 17.416 1.00 89.38 86 THR A CA 1
ATOM 688 C C . THR A 1 86 ? -12.029 5.493 16.618 1.00 89.38 86 THR A C 1
ATOM 690 O O . THR A 1 86 ? -11.748 4.355 16.244 1.00 89.38 86 THR A O 1
ATOM 693 N N . PHE A 1 87 ? -11.232 6.536 16.359 1.00 89.50 87 PHE A N 1
ATOM 694 C CA . PHE A 1 87 ? -9.987 6.413 15.600 1.00 89.50 87 PHE A CA 1
ATOM 695 C C . PHE A 1 87 ? -8.920 5.623 16.371 1.00 89.50 87 PHE A C 1
ATOM 697 O O . PHE A 1 87 ? -8.727 5.802 17.579 1.00 89.50 87 PHE A O 1
ATOM 704 N N . LYS A 1 88 ? -8.183 4.776 15.640 1.00 94.00 88 LYS A N 1
ATOM 705 C CA . LYS A 1 88 ? -7.082 3.942 16.145 1.00 94.00 88 LYS A CA 1
ATOM 706 C C . LYS A 1 88 ? -5.761 4.347 15.471 1.00 94.00 88 LYS A C 1
ATOM 708 O O . LYS A 1 88 ? -5.329 3.672 14.541 1.00 94.00 88 LYS A O 1
ATOM 713 N N . PRO A 1 89 ? -5.097 5.428 15.924 1.00 95.44 89 PRO A N 1
ATOM 714 C CA . PRO A 1 89 ? -3.973 6.016 15.195 1.00 95.44 89 PRO A CA 1
ATOM 715 C C . PRO A 1 89 ? -2.833 5.044 14.906 1.00 95.44 89 PRO A C 1
ATOM 717 O O . PRO A 1 89 ? -2.383 4.948 13.768 1.00 95.44 89 PRO A O 1
ATOM 720 N N . ALA A 1 90 ? -2.419 4.271 15.915 1.00 96.19 90 ALA A N 1
ATOM 721 C CA . ALA A 1 90 ? -1.358 3.276 15.772 1.00 96.19 90 ALA A CA 1
ATOM 722 C C . ALA A 1 90 ? -1.698 2.213 14.718 1.00 96.19 90 ALA A C 1
ATOM 724 O O . ALA A 1 90 ? -0.860 1.877 13.888 1.00 96.19 90 ALA A O 1
ATOM 725 N N . ALA A 1 91 ? -2.937 1.720 14.718 1.00 95.88 91 ALA A N 1
ATOM 726 C CA . ALA A 1 91 ? -3.356 0.686 13.784 1.00 95.88 91 ALA A CA 1
ATOM 727 C C . ALA A 1 91 ? -3.496 1.222 12.351 1.00 95.88 91 ALA A C 1
ATOM 729 O O . ALA A 1 91 ? -3.133 0.536 11.403 1.00 95.88 91 ALA A O 1
ATOM 730 N N . TYR A 1 92 ? -3.941 2.471 12.188 1.00 97.00 92 TYR A N 1
ATOM 731 C CA . TYR A 1 92 ? -4.064 3.120 10.880 1.00 97.00 92 TYR A CA 1
ATOM 732 C C . TYR A 1 92 ? -2.694 3.433 10.270 1.00 97.00 92 TYR A C 1
ATOM 734 O O . TYR A 1 92 ? -2.456 3.119 9.105 1.00 97.00 92 TYR A O 1
ATOM 742 N N . GLY A 1 93 ? -1.770 3.979 11.070 1.00 97.00 93 GLY A N 1
ATOM 743 C CA . GLY A 1 93 ? -0.382 4.191 10.654 1.00 97.00 93 GLY A CA 1
ATOM 744 C C . GLY A 1 93 ? 0.324 2.878 10.303 1.00 97.00 93 GLY A C 1
ATOM 745 O O . GLY A 1 93 ? 1.034 2.798 9.304 1.00 97.00 93 GLY A O 1
ATOM 746 N N . PHE A 1 94 ? 0.071 1.815 11.072 1.00 96.81 94 PHE A N 1
ATOM 747 C CA . PHE A 1 94 ? 0.581 0.484 10.753 1.00 96.81 94 PHE A CA 1
ATOM 748 C C . PHE A 1 94 ? -0.020 -0.077 9.457 1.00 96.81 94 PHE A C 1
ATOM 750 O O . PHE A 1 94 ? 0.717 -0.623 8.645 1.00 96.81 94 PHE A O 1
ATOM 757 N N . ALA A 1 95 ? -1.329 0.077 9.231 1.00 96.88 95 ALA A N 1
ATOM 758 C CA . ALA A 1 95 ? -2.005 -0.448 8.046 1.00 96.88 95 ALA A CA 1
ATOM 759 C C . ALA A 1 95 ? -1.456 0.149 6.740 1.00 96.88 95 ALA A C 1
ATOM 761 O O . ALA A 1 95 ? -1.149 -0.605 5.819 1.00 96.88 95 ALA A O 1
ATOM 762 N N . ILE A 1 96 ? -1.273 1.476 6.674 1.00 97.44 96 ILE A N 1
ATOM 763 C CA . ILE A 1 96 ? -0.712 2.129 5.479 1.00 97.44 96 ILE A CA 1
ATOM 764 C C . ILE A 1 96 ? 0.742 1.705 5.236 1.00 97.44 96 ILE A C 1
ATOM 766 O O . ILE A 1 96 ? 1.106 1.373 4.109 1.00 97.44 96 ILE A O 1
ATOM 770 N N . ALA A 1 97 ? 1.557 1.650 6.297 1.00 96.81 97 ALA A N 1
ATOM 771 C CA . ALA A 1 97 ? 2.948 1.227 6.205 1.00 96.81 97 ALA A CA 1
ATOM 772 C C . ALA A 1 97 ? 3.039 -0.229 5.736 1.00 96.81 97 ALA A C 1
ATOM 774 O O . ALA A 1 97 ? 3.808 -0.554 4.839 1.00 96.81 97 ALA A O 1
ATOM 775 N N . LEU A 1 98 ? 2.194 -1.105 6.281 1.00 95.75 98 LEU A N 1
ATOM 776 C CA . LEU A 1 98 ? 2.135 -2.500 5.870 1.00 95.75 98 LEU A CA 1
ATOM 777 C C . LEU A 1 98 ? 1.731 -2.646 4.400 1.00 95.75 98 LEU A C 1
ATOM 779 O O . LEU A 1 98 ? 2.343 -3.441 3.695 1.00 95.75 98 LEU A O 1
ATOM 783 N N . GLY A 1 99 ? 0.763 -1.856 3.926 1.00 96.06 99 GLY A N 1
ATOM 784 C CA . GLY A 1 99 ? 0.390 -1.802 2.512 1.00 96.06 99 GLY A CA 1
ATOM 785 C C . GLY A 1 99 ? 1.587 -1.483 1.612 1.00 96.06 99 GLY A C 1
ATOM 786 O O . GLY A 1 99 ? 1.885 -2.236 0.685 1.00 96.06 99 GLY A O 1
ATOM 787 N N . ILE A 1 100 ? 2.339 -0.433 1.949 1.00 95.12 100 ILE A N 1
ATOM 788 C CA . ILE A 1 100 ? 3.542 -0.025 1.205 1.00 95.12 100 ILE A CA 1
ATOM 789 C C . ILE A 1 100 ? 4.622 -1.114 1.259 1.00 95.12 100 ILE A C 1
ATOM 791 O O . ILE A 1 100 ? 5.226 -1.447 0.243 1.00 95.12 100 ILE A O 1
ATOM 795 N N . LEU A 1 101 ? 4.850 -1.732 2.418 1.00 94.06 101 LEU A N 1
ATOM 796 C CA . LEU A 1 101 ? 5.812 -2.831 2.539 1.00 94.06 101 LEU A CA 1
ATOM 797 C C . LEU A 1 101 ? 5.405 -4.046 1.700 1.00 94.06 101 LEU A C 1
ATOM 799 O O . LEU A 1 101 ? 6.256 -4.650 1.049 1.00 94.06 101 LEU A O 1
ATOM 803 N N . THR A 1 102 ? 4.114 -4.395 1.672 1.00 94.00 102 THR A N 1
ATOM 804 C CA . THR A 1 102 ? 3.634 -5.483 0.811 1.00 94.00 102 THR A CA 1
ATOM 805 C C . THR A 1 102 ? 3.842 -5.172 -0.663 1.00 94.00 102 THR A C 1
ATOM 807 O O . THR A 1 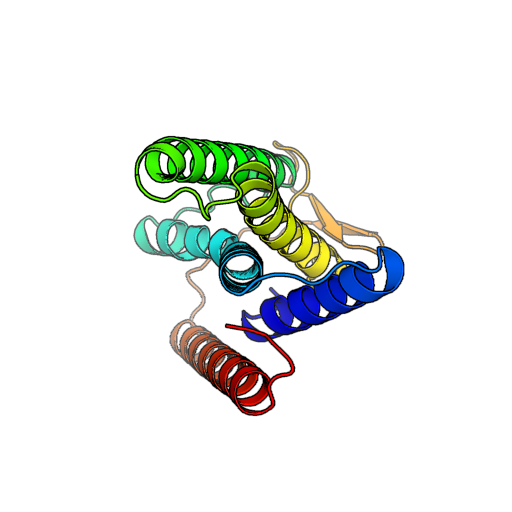102 ? 4.208 -6.079 -1.402 1.00 94.00 102 THR A O 1
ATOM 810 N N . HIS A 1 103 ? 3.697 -3.912 -1.078 1.00 91.88 103 HIS A N 1
ATOM 811 C CA . HIS A 1 103 ? 4.014 -3.487 -2.438 1.00 91.88 103 HIS A CA 1
ATOM 812 C C . HIS A 1 103 ? 5.483 -3.772 -2.782 1.00 91.88 103 HIS A C 1
ATOM 814 O O . HIS A 1 103 ? 5.759 -4.496 -3.731 1.00 91.88 103 HIS A O 1
ATOM 820 N N . ILE A 1 104 ? 6.423 -3.317 -1.947 1.00 89.94 104 ILE A N 1
ATOM 821 C CA . ILE A 1 104 ? 7.870 -3.530 -2.151 1.00 89.94 104 ILE A CA 1
ATOM 822 C C . ILE A 1 104 ? 8.207 -5.023 -2.249 1.00 89.94 104 ILE A C 1
ATOM 824 O O . ILE A 1 104 ? 8.968 -5.445 -3.120 1.00 89.94 104 ILE A O 1
ATOM 828 N N . ILE A 1 105 ? 7.637 -5.838 -1.356 1.00 90.25 105 ILE A N 1
ATOM 829 C CA . ILE A 1 105 ? 7.848 -7.289 -1.365 1.00 90.25 105 ILE A CA 1
ATOM 830 C C . ILE A 1 105 ? 7.313 -7.893 -2.666 1.00 90.25 105 ILE A C 1
ATOM 832 O O . ILE A 1 105 ? 7.985 -8.720 -3.275 1.00 90.25 105 ILE A O 1
ATOM 836 N N . LEU A 1 106 ? 6.124 -7.492 -3.114 1.00 89.94 106 LEU A N 1
ATOM 837 C CA . LEU A 1 106 ? 5.540 -8.006 -4.352 1.00 89.94 106 LEU A CA 1
ATOM 838 C C . LEU A 1 106 ? 6.343 -7.577 -5.580 1.00 89.94 106 LEU A C 1
ATOM 840 O O . LEU A 1 106 ? 6.540 -8.402 -6.468 1.00 89.94 106 LEU A O 1
ATOM 844 N N . ASP A 1 107 ? 6.897 -6.369 -5.592 1.00 87.06 107 ASP A N 1
ATOM 845 C CA . ASP A 1 107 ? 7.845 -5.936 -6.613 1.00 87.06 107 ASP A CA 1
ATOM 846 C C . ASP A 1 107 ? 9.092 -6.833 -6.648 1.00 87.06 107 ASP A C 1
ATOM 848 O O . ASP A 1 107 ? 9.527 -7.240 -7.725 1.00 87.06 107 ASP A O 1
ATOM 852 N N . MET A 1 108 ? 9.641 -7.219 -5.490 1.00 87.25 108 MET A N 1
ATOM 853 C CA . MET A 1 108 ? 10.772 -8.157 -5.417 1.00 87.25 108 MET A CA 1
ATOM 854 C C . MET A 1 108 ? 10.409 -9.579 -5.862 1.00 87.25 108 MET A C 1
ATOM 856 O O . MET A 1 108 ? 11.259 -10.289 -6.398 1.00 87.25 108 MET A O 1
ATOM 860 N N . VAL A 1 109 ? 9.187 -10.036 -5.590 1.00 86.62 109 VAL A N 1
ATOM 861 C CA . VAL A 1 109 ? 8.762 -11.422 -5.850 1.00 86.62 109 VAL A CA 1
ATOM 862 C C . VAL A 1 109 ? 8.298 -11.604 -7.295 1.00 86.62 109 VAL A C 1
ATOM 864 O O . VAL A 1 109 ? 8.635 -12.601 -7.931 1.00 86.62 109 VAL A O 1
ATOM 867 N N . LEU A 1 110 ? 7.514 -10.657 -7.806 1.00 81.81 110 LEU A N 1
ATOM 868 C CA . LEU A 1 110 ? 6.820 -10.746 -9.092 1.00 81.81 110 LEU A CA 1
ATOM 869 C C . LEU A 1 110 ? 7.500 -9.915 -10.191 1.00 81.81 110 LEU A C 1
ATOM 871 O O . LEU A 1 110 ? 7.257 -10.145 -11.375 1.00 81.81 110 LEU A O 1
ATOM 875 N N . GLY A 1 111 ? 8.344 -8.947 -9.828 1.00 72.94 111 GLY A N 1
ATOM 876 C CA . GLY A 1 111 ? 9.061 -8.096 -10.769 1.00 72.94 111 GLY A CA 1
ATOM 877 C C . GLY A 1 111 ? 10.466 -8.611 -11.084 1.00 72.94 111 GLY A C 1
ATOM 878 O O . GLY A 1 111 ? 11.251 -8.922 -10.195 1.00 72.94 111 GLY A O 1
ATOM 879 N N . ARG A 1 112 ? 10.840 -8.610 -12.369 1.00 72.81 112 ARG A N 1
ATOM 880 C CA . ARG A 1 112 ? 12.246 -8.584 -12.807 1.00 72.81 112 ARG A CA 1
ATOM 881 C C . ARG A 1 112 ? 12.522 -7.234 -13.474 1.00 72.81 112 ARG A C 1
ATOM 883 O O . ARG A 1 112 ? 11.746 -6.855 -14.351 1.00 72.81 112 ARG A O 1
ATOM 890 N N . PRO A 1 113 ? 13.578 -6.502 -13.077 1.00 69.69 113 PRO A N 1
ATOM 891 C CA . PRO A 1 113 ? 14.640 -6.855 -12.116 1.00 69.69 113 PRO A CA 1
ATOM 892 C C . PRO A 1 113 ? 14.294 -6.583 -10.632 1.00 69.69 113 PRO A C 1
ATOM 894 O O . PRO A 1 113 ? 15.197 -6.510 -9.802 1.00 69.69 113 PRO A O 1
ATOM 897 N N . GLY A 1 114 ? 13.010 -6.427 -10.301 1.00 83.25 114 GLY A N 1
ATOM 898 C CA . GLY A 1 114 ? 12.523 -6.190 -8.941 1.00 83.25 114 GLY A CA 1
ATOM 899 C C . GLY A 1 114 ? 12.619 -4.721 -8.538 1.00 83.25 114 GLY A C 1
ATOM 900 O O . GLY A 1 114 ? 12.269 -3.843 -9.330 1.00 83.25 114 GLY A O 1
ATOM 901 N N . ILE A 1 115 ? 13.116 -4.454 -7.329 1.00 83.19 115 ILE A N 1
ATOM 902 C CA . ILE A 1 115 ? 13.346 -3.095 -6.809 1.00 83.19 115 ILE A CA 1
ATOM 903 C C . ILE A 1 115 ? 14.807 -2.693 -6.980 1.00 83.19 115 ILE A C 1
ATOM 905 O O . ILE A 1 115 ? 15.704 -3.535 -6.903 1.00 83.19 115 ILE A O 1
ATOM 909 N N . ARG A 1 116 ? 15.085 -1.405 -7.191 1.00 84.19 116 ARG A N 1
ATOM 910 C CA . ARG A 1 116 ? 16.469 -0.936 -7.291 1.00 84.19 116 ARG A CA 1
ATOM 911 C C . ARG A 1 116 ? 17.148 -1.044 -5.924 1.00 84.19 116 ARG A C 1
ATOM 913 O O . ARG A 1 116 ? 16.560 -0.737 -4.887 1.00 84.19 116 ARG A O 1
ATOM 920 N N . ALA A 1 117 ? 18.401 -1.471 -5.942 1.00 79.56 117 ALA A N 1
ATOM 921 C CA . ALA A 1 117 ? 19.302 -1.515 -4.803 1.00 79.56 117 ALA A CA 1
ATOM 922 C C . ALA A 1 117 ? 19.508 -0.140 -4.138 1.00 79.56 117 ALA A C 1
ATOM 924 O O . ALA A 1 117 ? 18.991 0.887 -4.583 1.00 79.56 117 ALA A O 1
ATOM 925 N N . LEU A 1 118 ? 20.291 -0.126 -3.055 1.00 77.06 118 LEU A N 1
ATOM 926 C CA . LEU A 1 118 ? 20.706 1.101 -2.373 1.00 77.06 118 LEU A CA 1
ATOM 927 C C . LEU A 1 118 ? 21.373 2.061 -3.363 1.00 77.06 118 LEU A C 1
ATOM 929 O O . LEU A 1 118 ? 22.279 1.657 -4.090 1.00 77.06 118 LEU A O 1
ATOM 933 N N . TRP A 1 119 ? 20.951 3.327 -3.377 1.00 64.50 119 TRP A N 1
ATOM 934 C CA . TRP A 1 119 ? 21.648 4.362 -4.140 1.00 64.50 119 TRP A CA 1
ATOM 935 C C . TRP A 1 119 ? 23.124 4.425 -3.702 1.00 64.50 119 TRP A C 1
ATOM 937 O O . TRP A 1 119 ? 23.387 4.338 -2.500 1.00 64.50 119 TRP A O 1
ATOM 947 N N . PRO A 1 120 ? 24.087 4.561 -4.633 1.00 70.56 120 PRO A N 1
ATOM 948 C CA . PRO A 1 120 ? 23.936 4.827 -6.072 1.00 70.56 120 PRO A CA 1
ATOM 949 C C . PRO A 1 120 ? 23.833 3.589 -6.984 1.00 70.56 120 PRO A C 1
ATOM 951 O O . PRO A 1 120 ? 23.931 3.723 -8.203 1.00 70.56 120 PRO A O 1
ATOM 954 N N . SER A 1 121 ? 23.615 2.389 -6.445 1.00 76.94 121 SER A N 1
ATOM 955 C CA . SER A 1 121 ? 23.639 1.143 -7.219 1.00 76.94 121 SER A CA 1
ATOM 956 C C . SER A 1 121 ? 22.660 1.139 -8.400 1.00 76.94 121 SER A C 1
ATOM 958 O O . SER A 1 121 ? 21.533 1.639 -8.333 1.00 76.94 121 SER A O 1
ATOM 960 N N . THR A 1 122 ? 23.106 0.552 -9.506 1.00 79.25 122 THR A N 1
ATOM 961 C CA . THR A 1 122 ? 22.320 0.287 -10.718 1.00 79.25 122 THR A CA 1
ATOM 962 C C . THR A 1 122 ? 21.819 -1.154 -10.767 1.00 79.25 122 THR A C 1
ATOM 964 O O . THR A 1 122 ? 21.282 -1.579 -11.782 1.00 79.25 122 THR A O 1
ATOM 967 N N . MET A 1 123 ? 21.977 -1.918 -9.686 1.00 84.69 123 MET A N 1
ATOM 968 C CA . MET A 1 123 ? 21.467 -3.283 -9.590 1.00 84.69 123 MET A CA 1
ATOM 969 C C . MET A 1 123 ? 20.020 -3.281 -9.094 1.00 84.69 123 MET A C 1
ATOM 971 O O . MET A 1 123 ? 19.637 -2.474 -8.250 1.00 84.69 123 MET A O 1
ATOM 975 N N . GLY A 1 124 ? 19.214 -4.196 -9.614 1.00 85.12 124 GLY A N 1
ATOM 976 C CA . GLY A 1 124 ? 17.919 -4.575 -9.075 1.00 85.12 124 GLY A CA 1
ATOM 977 C C . GLY A 1 124 ? 18.038 -5.827 -8.218 1.00 85.12 124 GLY A C 1
ATOM 978 O O . GLY A 1 124 ? 18.790 -6.745 -8.558 1.00 85.12 124 GLY A O 1
ATOM 979 N N . PHE A 1 125 ? 17.295 -5.854 -7.117 1.00 83.75 125 PHE A N 1
ATOM 980 C CA . PHE A 1 125 ? 17.098 -7.028 -6.280 1.00 83.75 125 PHE A CA 1
ATOM 981 C C . PHE A 1 125 ? 15.699 -7.592 -6.511 1.00 83.75 125 PHE A C 1
ATOM 983 O O . PHE A 1 125 ? 14.696 -6.886 -6.392 1.00 83.75 125 PHE A O 1
ATOM 990 N N . TRP A 1 126 ? 15.644 -8.894 -6.760 1.00 85.81 126 TRP A N 1
ATOM 991 C CA . TRP A 1 126 ? 14.418 -9.685 -6.781 1.00 85.81 126 TRP A CA 1
ATOM 992 C C . TRP A 1 126 ? 14.654 -10.966 -5.967 1.00 85.81 126 TRP A C 1
ATOM 994 O O . TRP A 1 126 ? 15.796 -11.283 -5.632 1.00 85.81 126 TRP A O 1
ATOM 1004 N N . LEU A 1 127 ? 13.597 -11.700 -5.609 1.00 80.25 127 LEU A N 1
ATOM 1005 C CA . LEU A 1 127 ? 13.664 -12.775 -4.603 1.00 80.25 127 LEU A CA 1
ATOM 1006 C C . LEU A 1 127 ? 14.742 -13.840 -4.893 1.00 80.25 127 LEU A C 1
ATOM 1008 O O . LEU A 1 127 ? 15.280 -14.440 -3.966 1.00 80.25 127 LEU A O 1
ATOM 1012 N N . PHE A 1 128 ? 15.077 -14.058 -6.166 1.00 82.75 128 PHE A N 1
ATOM 1013 C CA . PHE A 1 128 ? 15.983 -15.122 -6.598 1.00 82.75 128 PHE A CA 1
ATOM 1014 C C . PHE A 1 128 ? 17.299 -14.617 -7.210 1.00 82.75 128 PHE A C 1
ATOM 1016 O O . PHE A 1 128 ? 18.001 -15.389 -7.860 1.00 82.75 128 PHE A O 1
ATOM 1023 N N . GLY A 1 129 ? 17.652 -13.337 -7.044 1.00 85.25 129 GLY A N 1
ATOM 1024 C CA . GLY A 1 129 ? 18.974 -12.855 -7.445 1.00 85.25 129 GLY A CA 1
ATOM 1025 C C . GLY A 1 129 ? 19.094 -11.349 -7.652 1.00 85.25 129 GLY A C 1
ATOM 1026 O O . GLY A 1 129 ? 18.268 -10.554 -7.211 1.00 85.25 129 GLY A O 1
ATOM 1027 N N . MET A 1 130 ? 20.151 -10.969 -8.366 1.00 86.25 130 MET A N 1
ATOM 1028 C CA . MET A 1 130 ? 20.439 -9.592 -8.759 1.00 86.25 130 MET A CA 1
ATOM 1029 C C . MET A 1 130 ? 20.563 -9.495 -10.277 1.00 86.25 130 MET A C 1
ATOM 1031 O O . MET A 1 130 ? 21.092 -10.403 -10.914 1.00 86.25 130 MET A O 1
ATOM 1035 N N . ALA A 1 131 ? 20.097 -8.393 -10.855 1.00 85.25 131 ALA A N 1
ATOM 1036 C CA . ALA A 1 131 ? 20.249 -8.108 -12.280 1.00 85.25 131 ALA A CA 1
ATOM 1037 C C . ALA A 1 131 ? 20.477 -6.607 -12.500 1.00 85.25 131 ALA A C 1
ATOM 1039 O O . ALA A 1 131 ? 20.046 -5.817 -11.662 1.00 85.25 131 ALA A O 1
ATOM 1040 N N . PRO A 1 132 ? 21.112 -6.181 -13.604 1.00 83.62 132 PRO A N 1
ATOM 1041 C CA . PRO A 1 132 ? 21.164 -4.768 -13.961 1.00 83.62 132 PRO A CA 1
ATOM 1042 C C . PRO A 1 132 ? 19.751 -4.175 -14.033 1.00 83.62 132 PRO A C 1
ATOM 1044 O O . PRO A 1 132 ? 18.857 -4.745 -14.661 1.00 83.62 132 PRO A O 1
ATOM 1047 N N . TYR A 1 133 ? 19.545 -3.044 -13.366 1.00 76.19 133 TYR A N 1
ATOM 1048 C CA . TYR A 1 133 ? 18.295 -2.301 -13.394 1.00 76.19 133 TYR A CA 1
ATOM 1049 C C . TYR A 1 133 ? 18.283 -1.442 -14.664 1.00 76.19 133 TYR A C 1
ATOM 1051 O O . TYR 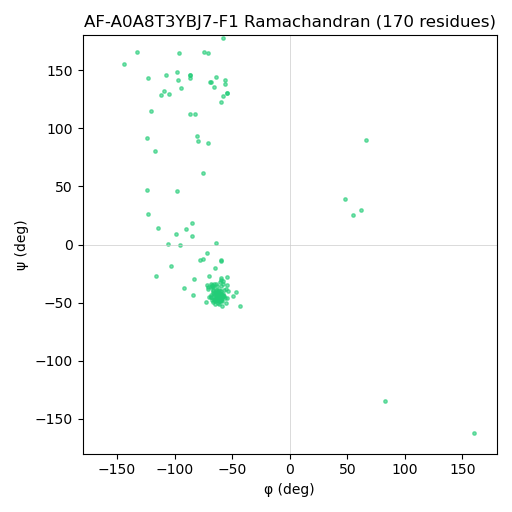A 1 133 ? 19.121 -0.541 -14.777 1.00 76.19 133 TYR A O 1
ATOM 1059 N N . PRO A 1 134 ? 17.410 -1.724 -15.649 1.00 70.75 134 PRO A N 1
ATOM 1060 C CA . PRO A 1 134 ? 17.425 -0.995 -16.901 1.00 70.75 134 PRO A CA 1
ATOM 1061 C C . PRO A 1 134 ? 17.078 0.473 -16.631 1.00 70.75 134 PRO A C 1
ATOM 1063 O O . PRO A 1 134 ? 16.249 0.760 -15.759 1.00 70.75 134 PRO A O 1
ATOM 1066 N N . PRO A 1 135 ? 17.696 1.417 -17.357 1.00 64.31 135 PRO A N 1
ATOM 1067 C CA . PRO A 1 135 ? 17.222 2.789 -17.349 1.00 64.31 135 PRO A CA 1
ATOM 1068 C C . PRO A 1 135 ? 15.775 2.786 -17.849 1.00 64.31 135 PRO A C 1
ATOM 1070 O O . PRO A 1 135 ? 15.492 2.285 -18.938 1.00 64.31 135 PRO A O 1
ATOM 1073 N N . HIS A 1 136 ? 14.848 3.301 -17.039 1.00 61.59 136 HIS A N 1
ATOM 1074 C CA . HIS A 1 136 ? 13.454 3.453 -17.449 1.00 61.59 136 HIS A CA 1
ATOM 1075 C C . HIS A 1 136 ? 13.369 4.568 -18.487 1.00 61.59 136 HIS A C 1
ATOM 1077 O O . HIS A 1 136 ? 13.152 5.728 -18.158 1.00 61.59 136 HIS A O 1
ATOM 1083 N N . THR A 1 137 ? 13.552 4.243 -19.760 1.00 53.88 137 THR A N 1
ATOM 1084 C CA . THR A 1 137 ? 13.137 5.138 -20.836 1.00 53.88 137 THR A CA 1
ATOM 1085 C C . THR A 1 137 ? 11.631 4.965 -21.027 1.00 53.88 137 THR A C 1
ATOM 1087 O O . THR A 1 137 ? 11.171 4.138 -21.809 1.00 53.88 137 THR A O 1
ATOM 1090 N N . PHE A 1 138 ? 10.838 5.757 -20.294 1.00 53.88 138 PHE A N 1
ATOM 1091 C CA . PHE A 1 138 ? 9.375 5.818 -20.465 1.00 53.88 138 PHE A CA 1
ATOM 1092 C C . PHE A 1 138 ? 8.950 6.246 -21.880 1.00 53.88 138 PHE A C 1
ATOM 1094 O O . PHE A 1 138 ? 7.812 6.015 -22.288 1.00 53.88 138 PHE A O 1
ATOM 1101 N N . PHE A 1 139 ? 9.882 6.782 -22.670 1.00 55.84 139 PHE A N 1
ATOM 1102 C CA . PHE A 1 139 ? 9.745 7.001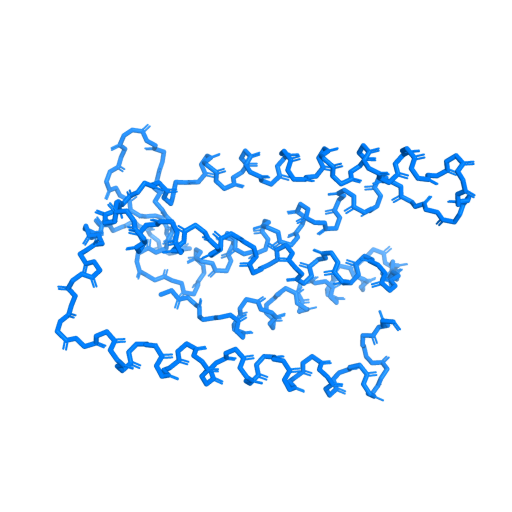 -24.107 1.00 55.84 139 PHE A CA 1
ATOM 1103 C C . PHE A 1 139 ? 9.887 5.684 -24.889 1.00 55.84 139 PHE A C 1
ATOM 1105 O O . PHE A 1 139 ? 10.798 5.512 -25.697 1.00 55.84 139 PHE A O 1
ATOM 1112 N N . SER A 1 140 ? 8.994 4.727 -24.631 1.00 58.66 140 SER A N 1
ATOM 1113 C CA . SER A 1 140 ? 8.792 3.595 -25.538 1.00 58.66 140 SER A CA 1
ATOM 1114 C C . SER A 1 140 ? 7.770 3.985 -26.606 1.00 58.66 140 SER A C 1
ATOM 1116 O O . SER A 1 140 ? 6.795 4.680 -26.312 1.00 58.66 140 SER A O 1
ATOM 1118 N N . ASN A 1 141 ? 7.935 3.482 -27.829 1.00 60.97 141 ASN A N 1
ATOM 1119 C CA . ASN A 1 141 ? 6.979 3.688 -28.926 1.00 60.97 141 ASN A CA 1
ATOM 1120 C C . ASN A 1 141 ? 5.588 3.060 -28.668 1.00 60.97 141 ASN A C 1
ATOM 1122 O O . ASN A 1 141 ? 4.719 3.145 -29.530 1.00 60.97 141 ASN A O 1
ATOM 1126 N N . ASP A 1 142 ? 5.359 2.431 -27.507 1.00 74.62 142 ASP A N 1
ATOM 1127 C CA . ASP A 1 142 ? 4.162 1.637 -27.201 1.00 74.62 142 ASP A CA 1
ATOM 1128 C C . ASP A 1 142 ? 3.415 2.128 -25.938 1.00 74.62 142 ASP A C 1
ATOM 1130 O O . ASP A 1 142 ? 2.711 1.372 -25.261 1.00 74.62 142 ASP A O 1
ATOM 1134 N N . ILE A 1 143 ? 3.549 3.420 -25.600 1.00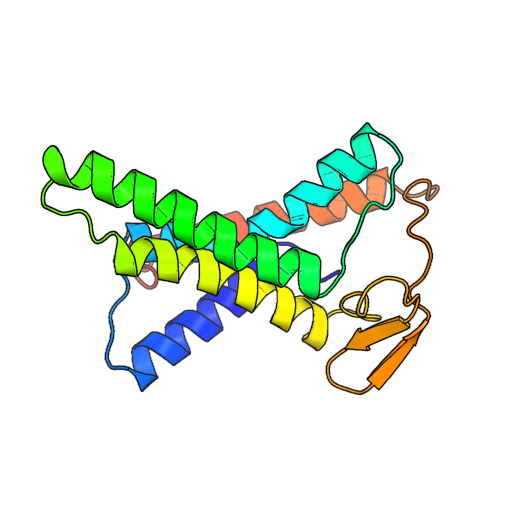 74.12 143 ILE A N 1
ATOM 1135 C CA . ILE A 1 143 ? 2.930 4.024 -24.403 1.00 74.12 143 ILE A CA 1
ATOM 1136 C C . ILE A 1 143 ? 1.409 3.818 -24.355 1.00 74.12 143 ILE A C 1
ATOM 1138 O O . ILE A 1 143 ? 0.851 3.506 -23.306 1.00 74.12 143 ILE A O 1
ATOM 1142 N N . VAL A 1 144 ? 0.733 3.899 -25.506 1.00 78.88 144 VAL A N 1
ATOM 1143 C CA . VAL A 1 144 ? -0.722 3.716 -25.609 1.00 78.88 144 VAL A CA 1
ATOM 1144 C C . VAL A 1 144 ? -1.127 2.299 -25.205 1.00 78.88 144 VAL A C 1
ATOM 1146 O O . VAL A 1 144 ? -2.125 2.112 -24.507 1.00 78.88 144 VAL A O 1
ATOM 1149 N N . ARG A 1 145 ? -0.365 1.282 -25.617 1.00 82.19 145 ARG A N 1
ATOM 1150 C CA . ARG A 1 145 ? -0.631 -0.107 -25.238 1.00 82.19 145 ARG A CA 1
ATOM 1151 C C . ARG A 1 145 ? -0.381 -0.323 -23.752 1.00 82.19 145 ARG A C 1
ATOM 1153 O O . ARG A 1 145 ? -1.218 -0.942 -23.099 1.00 82.19 145 ARG A O 1
ATOM 1160 N N . LEU A 1 146 ? 0.713 0.215 -23.211 1.00 75.56 146 LEU A N 1
ATOM 1161 C CA . LEU A 1 146 ? 1.013 0.146 -21.777 1.00 75.56 146 LEU A CA 1
ATOM 1162 C C . LEU A 1 146 ? -0.097 0.790 -20.937 1.00 75.56 146 LEU A C 1
ATOM 1164 O O . LEU A 1 146 ? -0.557 0.180 -19.973 1.00 75.56 146 LEU A O 1
ATOM 1168 N N . MET A 1 147 ? -0.596 1.960 -21.347 1.00 76.50 147 MET A N 1
ATOM 1169 C CA . MET A 1 147 ? -1.730 2.620 -20.696 1.00 76.50 147 MET A CA 1
ATOM 1170 C C . MET A 1 147 ? -3.003 1.771 -20.755 1.00 76.50 147 MET A C 1
ATOM 1172 O O . MET A 1 147 ? -3.678 1.624 -19.741 1.00 76.50 147 MET A O 1
ATOM 1176 N N . LYS A 1 148 ? -3.326 1.167 -21.907 1.00 82.62 148 LYS A N 1
ATOM 1177 C CA . LYS A 1 148 ? -4.491 0.273 -22.033 1.00 82.62 148 LYS A CA 1
ATOM 1178 C C . LYS A 1 148 ? -4.402 -0.921 -21.081 1.00 82.62 148 LYS A C 1
ATOM 1180 O O . LYS A 1 148 ? -5.395 -1.241 -20.432 1.00 82.62 148 LYS A O 1
ATOM 1185 N N . PHE A 1 149 ? -3.230 -1.548 -20.970 1.00 82.44 149 PHE A N 1
ATOM 1186 C CA . PHE A 1 149 ? -3.015 -2.637 -20.014 1.00 82.44 149 PHE A CA 1
ATOM 1187 C C . PHE A 1 149 ? -3.152 -2.165 -18.568 1.00 82.44 149 PHE A C 1
ATOM 1189 O O . PHE A 1 149 ? -3.860 -2.808 -17.801 1.00 82.44 149 PHE A O 1
ATOM 1196 N N . ALA A 1 150 ? -2.548 -1.030 -18.210 1.00 79.31 150 ALA A N 1
ATOM 1197 C CA . ALA A 1 150 ? -2.652 -0.476 -16.863 1.00 79.31 150 ALA A CA 1
ATOM 1198 C C . ALA A 1 150 ? -4.104 -0.135 -16.490 1.00 79.31 150 ALA A C 1
ATOM 1200 O O . ALA A 1 150 ? -4.553 -0.473 -15.399 1.00 79.31 150 ALA A O 1
ATOM 1201 N N . ILE A 1 151 ? -4.866 0.478 -17.402 1.00 81.62 151 ILE A N 1
ATOM 1202 C CA . ILE A 1 151 ? -6.288 0.787 -17.191 1.00 81.62 151 ILE A CA 1
ATOM 1203 C C . ILE A 1 151 ? -7.103 -0.496 -17.018 1.00 81.62 151 ILE A C 1
ATOM 1205 O O . ILE A 1 151 ? -7.897 -0.588 -16.083 1.00 81.62 151 ILE A O 1
ATOM 1209 N N . GLY A 1 152 ? -6.907 -1.487 -17.894 1.00 87.12 152 GLY A N 1
ATOM 1210 C CA . GLY A 1 152 ? -7.601 -2.772 -17.800 1.00 87.12 152 GLY A CA 1
ATOM 1211 C C . GLY A 1 152 ? -7.307 -3.498 -16.487 1.00 87.12 152 GLY A C 1
ATOM 1212 O O . GLY A 1 152 ? -8.215 -4.036 -15.857 1.00 87.12 152 GLY A O 1
ATOM 1213 N N . ASP A 1 153 ? -6.056 -3.453 -16.039 1.00 86.69 153 ASP A N 1
ATOM 1214 C CA . ASP A 1 153 ? -5.627 -4.044 -14.779 1.00 86.69 153 ASP A CA 1
ATOM 1215 C C . ASP A 1 153 ? -6.200 -3.317 -13.551 1.00 86.69 153 ASP A C 1
ATOM 1217 O O . ASP A 1 153 ? -6.754 -3.957 -12.656 1.00 86.69 153 ASP A O 1
ATOM 1221 N N . MET A 1 154 ? -6.173 -1.980 -13.537 1.00 84.31 154 MET A N 1
ATOM 1222 C CA . MET A 1 154 ? -6.813 -1.189 -12.482 1.00 84.31 154 MET A CA 1
ATOM 1223 C C . MET A 1 154 ? -8.315 -1.472 -12.410 1.00 84.31 154 MET A C 1
ATOM 1225 O O . MET A 1 154 ? -8.839 -1.702 -11.321 1.00 84.31 154 MET A O 1
ATOM 1229 N N . ALA A 1 155 ? -9.002 -1.525 -13.556 1.00 87.25 155 ALA A N 1
ATOM 1230 C CA . ALA A 1 155 ? -10.424 -1.850 -13.618 1.00 87.25 155 ALA A CA 1
ATOM 1231 C C . ALA A 1 155 ? -10.711 -3.254 -13.061 1.00 87.25 155 ALA A C 1
ATOM 1233 O O . ALA A 1 155 ? -11.652 -3.428 -12.282 1.00 87.25 155 ALA A O 1
ATOM 1234 N N . LEU A 1 156 ? -9.873 -4.240 -13.402 1.00 91.25 156 LEU A N 1
ATOM 1235 C CA . LEU A 1 156 ? -9.963 -5.593 -12.858 1.00 91.25 156 LEU A CA 1
ATOM 1236 C C . LEU A 1 156 ? -9.760 -5.597 -11.336 1.00 91.25 156 LEU A C 1
ATOM 1238 O O . LEU A 1 156 ? -10.545 -6.217 -10.618 1.00 91.25 156 LEU A O 1
ATOM 1242 N N . GLY A 1 157 ? -8.766 -4.863 -10.832 1.00 87.75 157 GLY A N 1
ATOM 1243 C CA . GLY A 1 157 ? -8.518 -4.716 -9.400 1.00 87.75 157 GLY A CA 1
ATOM 1244 C C . GLY A 1 157 ? -9.666 -4.050 -8.650 1.00 87.75 157 GLY A C 1
ATOM 1245 O O . GLY A 1 157 ? -10.091 -4.554 -7.610 1.00 87.75 157 GLY A O 1
ATOM 1246 N N . THR A 1 158 ? -10.237 -2.976 -9.196 1.00 86.06 158 THR A N 1
ATOM 1247 C CA . THR A 1 158 ? -11.414 -2.316 -8.619 1.00 86.06 158 THR A CA 1
ATOM 1248 C C . THR A 1 158 ? -12.624 -3.248 -8.597 1.00 86.06 158 THR A C 1
ATOM 1250 O O . THR A 1 158 ? -13.267 -3.385 -7.554 1.00 86.06 158 THR A O 1
ATOM 1253 N N . ALA A 1 159 ? -12.917 -3.935 -9.707 1.00 90.50 159 ALA A N 1
ATOM 1254 C CA . ALA A 1 159 ? -14.020 -4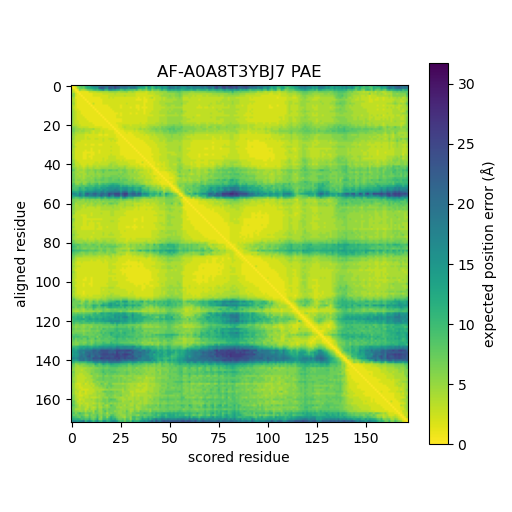.891 -9.783 1.00 90.50 159 ALA A CA 1
ATOM 1255 C C . ALA A 1 159 ? -13.836 -6.046 -8.787 1.00 90.50 159 ALA A C 1
ATOM 1257 O O . ALA A 1 159 ? -14.783 -6.456 -8.114 1.00 90.50 159 ALA A O 1
ATOM 1258 N N . TRP A 1 160 ? -12.604 -6.534 -8.643 1.00 90.75 160 TRP A N 1
ATOM 1259 C CA . TRP A 1 160 ? -12.254 -7.593 -7.707 1.00 90.75 160 TRP A CA 1
ATOM 1260 C C . TRP A 1 160 ? -12.435 -7.159 -6.247 1.00 90.75 160 TRP A C 1
ATOM 1262 O O . TRP A 1 160 ? -13.118 -7.850 -5.489 1.00 90.75 160 TRP A O 1
ATOM 1272 N N . ILE A 1 161 ? -11.926 -5.988 -5.851 1.00 86.75 161 ILE A N 1
ATOM 1273 C CA . ILE A 1 161 ? -12.156 -5.436 -4.504 1.00 86.75 161 ILE A CA 1
ATOM 1274 C C . ILE A 1 161 ? -13.653 -5.245 -4.249 1.00 86.75 161 ILE A C 1
ATOM 1276 O O . ILE A 1 161 ? -14.148 -5.652 -3.195 1.00 86.75 161 ILE A O 1
ATOM 1280 N N . GLY A 1 162 ? -14.381 -4.688 -5.222 1.00 86.31 162 GLY A N 1
ATOM 1281 C CA . GLY A 1 162 ? -15.829 -4.506 -5.148 1.00 86.31 162 GLY A CA 1
ATOM 1282 C C . GLY A 1 162 ? -16.565 -5.829 -4.929 1.00 86.31 162 GLY A C 1
ATOM 1283 O O . GLY A 1 162 ? -17.408 -5.931 -4.040 1.00 86.31 162 GLY A O 1
ATOM 1284 N N . TYR A 1 163 ? -16.188 -6.884 -5.653 1.00 89.69 163 TYR A N 1
ATOM 1285 C CA . TYR A 1 163 ? -16.733 -8.226 -5.448 1.00 89.69 163 TYR A CA 1
ATOM 1286 C C . TYR A 1 163 ? -16.455 -8.760 -4.032 1.00 89.69 163 TYR A C 1
ATOM 1288 O O . TYR A 1 163 ? -17.361 -9.270 -3.367 1.00 89.69 163 TYR A O 1
ATOM 1296 N N . PHE A 1 164 ? -15.223 -8.630 -3.532 1.00 85.00 164 PHE A N 1
ATOM 1297 C CA . PHE A 1 164 ? -14.869 -9.087 -2.183 1.00 85.00 164 PHE A CA 1
ATOM 1298 C C . PHE A 1 164 ? -15.591 -8.303 -1.083 1.00 85.00 164 PHE A C 1
ATOM 1300 O O . PHE A 1 164 ? -15.954 -8.891 -0.056 1.00 85.00 164 PHE A O 1
ATOM 1307 N N . TRP A 1 165 ? -15.832 -7.014 -1.307 1.00 83.19 165 TRP A N 1
ATOM 1308 C CA . TRP A 1 165 ? -16.653 -6.183 -0.438 1.00 83.19 165 TRP A CA 1
ATOM 1309 C C . TRP A 1 165 ? -18.114 -6.648 -0.422 1.00 83.19 165 TRP A C 1
ATOM 1311 O O . TRP A 1 165 ? -18.642 -6.956 0.646 1.00 83.19 165 TRP A O 1
ATOM 1321 N N . LEU A 1 166 ? -18.738 -6.826 -1.594 1.00 88.62 166 LEU A N 1
ATOM 1322 C CA . LEU A 1 166 ? -20.120 -7.315 -1.716 1.00 88.62 166 LEU A CA 1
ATOM 1323 C C . LEU A 1 166 ? -20.313 -8.693 -1.063 1.00 88.62 166 LEU A C 1
ATOM 1325 O O . LEU A 1 166 ? -21.354 -8.978 -0.471 1.00 88.62 166 LEU A O 1
ATOM 1329 N N . ARG A 1 167 ? -19.289 -9.553 -1.114 1.00 88.38 167 ARG A N 1
ATOM 1330 C CA . ARG A 1 167 ? -19.285 -10.879 -0.469 1.00 88.38 167 ARG A CA 1
ATOM 1331 C C . ARG A 1 167 ? -18.872 -10.851 1.007 1.00 88.38 167 ARG A C 1
ATOM 1333 O O . ARG A 1 167 ? -18.688 -11.919 1.589 1.00 88.38 167 ARG A O 1
ATOM 1340 N N . LYS A 1 168 ? -18.708 -9.668 1.614 1.00 83.50 168 LYS A N 1
ATOM 1341 C CA . LYS A 1 168 ? -18.298 -9.459 3.019 1.00 83.50 168 LYS A CA 1
ATOM 1342 C C . LYS A 1 168 ? -16.983 -10.155 3.394 1.00 83.50 168 LYS A C 1
ATOM 1344 O O . LYS A 1 168 ? -16.750 -10.488 4.556 1.00 83.50 168 LYS A O 1
ATOM 1349 N N . ARG A 1 169 ? -16.112 -10.401 2.411 1.00 77.56 169 ARG A N 1
ATOM 1350 C CA . ARG A 1 169 ? -14.776 -10.982 2.627 1.00 77.56 169 ARG A CA 1
ATOM 1351 C C . ARG A 1 169 ? -13.759 -9.917 3.022 1.00 77.56 169 ARG A C 1
ATOM 1353 O O . ARG A 1 169 ? -12.813 -10.219 3.752 1.00 77.56 169 ARG A O 1
ATOM 1360 N N . ILE A 1 170 ? -13.974 -8.692 2.556 1.00 77.06 170 ILE A N 1
ATOM 1361 C CA . ILE A 1 170 ? -13.358 -7.477 3.077 1.00 77.06 170 ILE A CA 1
ATOM 1362 C C . ILE A 1 170 ? -14.466 -6.719 3.792 1.00 77.06 170 ILE A C 1
ATOM 1364 O O . ILE A 1 170 ? -15.573 -6.581 3.270 1.00 77.06 170 ILE A O 1
ATOM 1368 N N . LYS A 1 171 ? -14.177 -6.267 5.005 1.00 71.56 171 LYS A N 1
ATOM 1369 C CA . LYS A 1 171 ? -15.044 -5.327 5.693 1.00 71.56 171 LYS A CA 1
ATOM 1370 C C . LYS A 1 171 ? -14.580 -3.950 5.207 1.00 71.56 171 LYS A C 1
ATOM 1372 O O . LYS A 1 171 ? -13.484 -3.562 5.599 1.00 71.56 171 LYS A O 1
ATOM 1377 N N . PHE A 1 172 ? -15.399 -3.226 4.428 1.00 58.34 172 PHE A N 1
ATOM 1378 C CA . PHE A 1 172 ? -15.330 -1.752 4.276 1.00 58.34 172 PHE A CA 1
ATOM 1379 C C . PHE A 1 172 ? -16.511 -1.073 4.961 1.00 58.34 172 PHE A C 1
ATOM 1381 O O . PHE A 1 172 ? -17.574 -1.731 5.035 1.00 58.34 172 PHE A O 1
#